Protein AF-A0A2N2KT59-F1 (afdb_monomer_lite)

Foldseek 3Di:
DPPPVPDDPVVNVVLVPDLVNLVVVLVCCVPPPVNPVVVSVVSVVVNVVVVVVVVVVVVVVVVPD

Structure (mmCIF, N/CA/C/O backbone):
data_AF-A0A2N2KT59-F1
#
_entry.id   AF-A0A2N2KT59-F1
#
loop_
_atom_site.group_PDB
_atom_site.id
_atom_site.type_symbol
_atom_site.label_atom_id
_atom_site.label_alt_id
_atom_site.label_comp_id
_atom_site.label_asym_id
_atom_site.label_entity_id
_atom_site.label_seq_id
_atom_site.pdbx_PDB_ins_code
_atom_site.Cartn_x
_atom_site.Cartn_y
_atom_site.Cartn_z
_atom_site.occupancy
_atom_site.B_iso_or_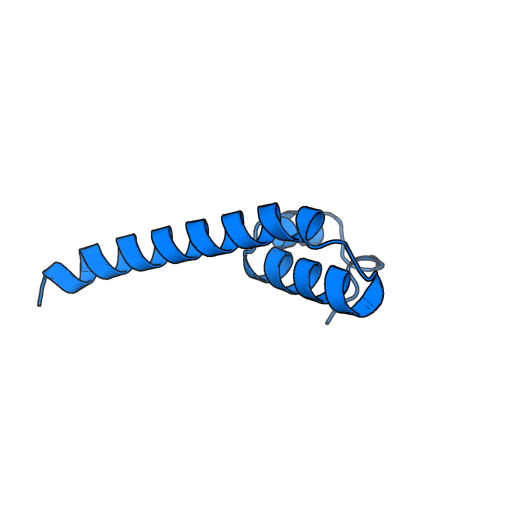equiv
_atom_site.auth_seq_id
_atom_site.auth_comp_id
_atom_site.auth_asym_id
_atom_site.auth_atom_id
_atom_site.pdbx_PDB_model_num
ATOM 1 N N . MET A 1 1 ? 4.770 14.969 -8.942 1.00 53.47 1 MET A N 1
ATOM 2 C CA . MET A 1 1 ? 5.511 13.691 -8.912 1.00 53.47 1 MET A CA 1
ATOM 3 C C . MET A 1 1 ? 6.975 14.053 -8.720 1.00 53.47 1 MET A C 1
ATOM 5 O O . MET A 1 1 ? 7.578 14.563 -9.652 1.00 53.47 1 MET A O 1
ATOM 9 N N . VAL A 1 2 ? 7.519 13.929 -7.509 1.00 59.34 2 VAL A N 1
ATOM 10 C CA . VAL A 1 2 ? 8.966 14.092 -7.296 1.00 59.34 2 VAL A CA 1
ATOM 11 C C . VAL A 1 2 ? 9.568 12.694 -7.419 1.00 59.34 2 VAL A C 1
ATOM 13 O O . VAL A 1 2 ? 9.092 11.795 -6.721 1.00 59.34 2 VAL A O 1
ATOM 16 N N . PRO A 1 3 ? 10.535 12.459 -8.322 1.00 60.75 3 PRO A N 1
ATOM 17 C CA . PRO A 1 3 ? 11.127 11.141 -8.476 1.00 60.75 3 PRO A CA 1
ATOM 18 C C . PRO A 1 3 ? 11.689 10.665 -7.136 1.00 60.75 3 PRO A C 1
ATOM 20 O O . PRO A 1 3 ? 12.386 11.406 -6.447 1.00 60.75 3 PRO A O 1
ATOM 23 N N . HIS A 1 4 ? 11.425 9.412 -6.766 1.00 59.78 4 HIS A N 1
ATOM 24 C CA . HIS A 1 4 ? 11.940 8.858 -5.513 1.00 59.78 4 HIS A CA 1
ATOM 25 C C . HIS A 1 4 ? 13.476 8.972 -5.452 1.00 59.78 4 HIS A C 1
ATOM 27 O O . HIS A 1 4 ? 14.040 9.141 -4.384 1.00 59.78 4 HIS A O 1
ATOM 33 N N . VAL A 1 5 ? 14.177 8.970 -6.590 1.00 60.41 5 VAL A N 1
ATOM 34 C CA . VAL A 1 5 ? 15.633 9.193 -6.665 1.00 60.41 5 VAL A CA 1
ATOM 35 C C . VAL A 1 5 ? 16.104 10.559 -6.144 1.00 60.41 5 VAL A C 1
ATOM 37 O O . VAL A 1 5 ? 17.221 10.628 -5.649 1.00 60.41 5 VAL A O 1
ATOM 40 N N . VAL A 1 6 ? 15.264 11.600 -6.165 1.00 64.94 6 VAL A N 1
ATOM 41 C CA . VAL A 1 6 ? 15.594 12.947 -5.651 1.00 64.94 6 VAL A CA 1
ATOM 42 C C . VAL A 1 6 ? 14.935 13.271 -4.304 1.00 64.94 6 VAL A C 1
ATOM 44 O O . VAL A 1 6 ? 15.141 14.355 -3.767 1.00 64.94 6 VAL A O 1
ATOM 47 N N . MET A 1 7 ? 14.167 12.344 -3.716 1.00 69.94 7 MET A N 1
ATOM 48 C CA . MET A 1 7 ? 13.587 12.557 -2.386 1.00 69.94 7 MET A CA 1
ATOM 49 C C . MET A 1 7 ? 14.636 12.389 -1.271 1.00 69.94 7 MET A C 1
ATOM 51 O O . MET A 1 7 ? 15.319 11.356 -1.243 1.00 69.94 7 MET A O 1
ATOM 55 N N . PRO A 1 8 ? 14.717 13.332 -0.308 1.00 74.81 8 PRO A N 1
ATOM 56 C CA . PRO A 1 8 ? 15.545 13.170 0.884 1.00 74.81 8 PRO A CA 1
ATOM 57 C C . PRO A 1 8 ? 15.087 11.954 1.704 1.00 74.81 8 PRO A C 1
ATOM 59 O O . PRO A 1 8 ? 13.899 11.625 1.746 1.00 74.81 8 PRO A O 1
ATOM 62 N N . GLN A 1 9 ? 16.033 11.278 2.365 1.00 70.56 9 GLN A N 1
ATOM 63 C CA . GLN A 1 9 ? 15.827 9.976 3.024 1.00 70.56 9 GLN A CA 1
ATOM 64 C C . GLN A 1 9 ? 14.626 9.943 3.979 1.00 70.56 9 GLN A C 1
ATOM 66 O O . GLN A 1 9 ? 13.896 8.958 4.008 1.00 70.56 9 GLN A O 1
ATOM 71 N N . PHE A 1 10 ? 14.389 11.042 4.699 1.00 74.75 10 PHE A N 1
ATOM 72 C CA . PHE A 1 10 ? 13.268 11.188 5.626 1.00 74.75 10 PHE A CA 1
ATOM 73 C C . PHE A 1 10 ? 11.896 11.135 4.933 1.00 74.75 10 PHE A C 1
ATOM 75 O O . PHE A 1 10 ? 10.951 10.535 5.437 1.00 74.75 10 PHE A O 1
ATOM 82 N N . MET A 1 11 ? 11.779 11.721 3.739 1.00 72.69 11 MET A N 1
ATOM 83 C CA . MET A 1 11 ? 10.537 11.673 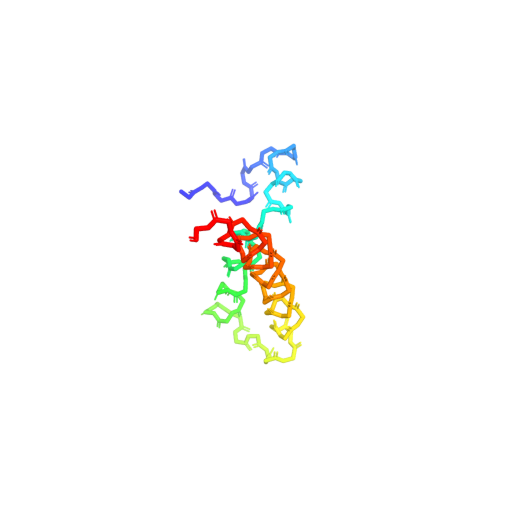2.965 1.00 72.69 11 MET A CA 1
ATOM 84 C C . MET A 1 11 ? 10.310 10.303 2.326 1.00 72.69 11 MET A C 1
ATOM 86 O O . MET A 1 11 ? 9.161 9.894 2.187 1.00 72.69 11 MET A O 1
ATOM 90 N N . LYS A 1 12 ? 11.376 9.565 1.983 1.00 70.69 12 LYS A N 1
ATOM 91 C CA . LYS A 1 12 ? 11.249 8.190 1.471 1.00 70.69 12 LYS A CA 1
ATOM 92 C C . LYS A 1 12 ? 10.663 7.245 2.507 1.00 70.69 12 LYS A C 1
ATOM 94 O O . LYS A 1 12 ? 9.752 6.487 2.188 1.00 70.69 12 LYS A O 1
ATOM 99 N N . THR A 1 13 ? 11.179 7.284 3.733 1.00 73.44 13 THR A N 1
ATOM 100 C CA . THR A 1 13 ? 10.709 6.408 4.813 1.00 73.44 13 THR A CA 1
ATOM 101 C C . THR A 1 13 ? 9.264 6.708 5.186 1.00 73.44 13 THR A C 1
ATOM 103 O O . THR A 1 13 ? 8.481 5.777 5.348 1.00 73.44 13 THR A O 1
ATOM 106 N N . LEU A 1 14 ? 8.875 7.986 5.226 1.00 74.38 14 LEU A N 1
ATOM 107 C CA . LEU A 1 14 ? 7.477 8.377 5.430 1.00 74.38 14 LEU A CA 1
ATOM 108 C C . LEU A 1 14 ? 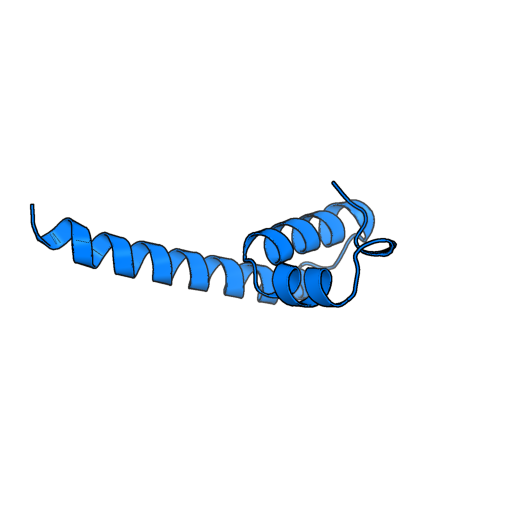6.575 7.958 4.261 1.00 74.38 14 LEU A C 1
ATOM 110 O O . LEU A 1 14 ? 5.477 7.448 4.483 1.00 74.38 14 LEU A O 1
ATOM 114 N N . ALA A 1 15 ? 7.034 8.122 3.018 1.00 70.38 15 ALA A N 1
ATOM 115 C CA . ALA A 1 15 ? 6.270 7.717 1.842 1.00 70.38 15 ALA A CA 1
ATOM 116 C C . ALA A 1 15 ? 6.041 6.200 1.805 1.00 70.38 15 ALA A C 1
ATOM 118 O O . ALA A 1 15 ? 4.935 5.771 1.479 1.00 70.38 15 ALA A O 1
ATOM 119 N N . MET A 1 16 ? 7.032 5.398 2.212 1.00 71.12 16 MET A N 1
ATOM 120 C CA . MET A 1 16 ? 6.952 3.932 2.254 1.00 71.12 16 MET A CA 1
ATOM 121 C C . MET A 1 16 ? 5.853 3.383 3.170 1.00 71.12 16 MET A C 1
ATOM 123 O O . MET A 1 16 ? 5.424 2.248 2.974 1.00 71.12 16 MET A O 1
ATOM 127 N N . ILE A 1 17 ? 5.401 4.169 4.151 1.00 76.88 17 ILE A N 1
ATOM 128 C CA . ILE A 1 17 ? 4.327 3.794 5.083 1.00 76.88 17 ILE A CA 1
ATOM 129 C C . ILE A 1 17 ? 2.944 4.089 4.479 1.00 76.88 17 ILE A C 1
ATOM 131 O O . ILE A 1 17 ? 1.933 3.546 4.921 1.00 76.88 17 ILE A O 1
ATOM 135 N N . SER A 1 18 ? 2.873 4.946 3.458 1.00 78.69 18 SER A N 1
ATOM 136 C CA . SER A 1 18 ? 1.596 5.338 2.872 1.00 78.69 18 SER A CA 1
ATOM 137 C C . SER A 1 18 ? 1.024 4.232 1.961 1.00 78.69 18 SER A C 1
ATOM 139 O O . SER A 1 18 ? 1.728 3.745 1.072 1.00 78.69 18 SER A O 1
ATOM 141 N N . PRO A 1 19 ? -0.278 3.894 2.077 1.00 79.81 19 PRO A N 1
ATOM 142 C CA . PRO A 1 19 ? -0.946 2.959 1.163 1.00 79.81 19 PRO A CA 1
ATOM 143 C C . PRO A 1 19 ? -0.828 3.394 -0.302 1.00 79.81 19 PRO A C 1
ATOM 145 O O . PRO A 1 19 ? -0.734 2.577 -1.217 1.00 79.81 19 PRO A O 1
ATOM 148 N N . MET A 1 20 ? -0.785 4.710 -0.520 1.00 82.12 20 MET A N 1
ATOM 149 C CA . MET A 1 20 ? -0.658 5.313 -1.840 1.00 82.12 20 MET A CA 1
ATOM 150 C C . MET A 1 20 ? 0.677 4.969 -2.514 1.00 82.12 20 MET A C 1
ATOM 152 O O . MET A 1 20 ? 0.711 4.746 -3.723 1.00 82.12 20 MET A O 1
ATOM 156 N N . TYR A 1 21 ? 1.765 4.859 -1.746 1.00 82.38 21 TYR A N 1
ATOM 157 C CA . TYR A 1 21 ? 3.067 4.446 -2.269 1.00 82.38 21 TYR A CA 1
ATOM 158 C C . TYR A 1 21 ? 3.048 3.000 -2.773 1.00 82.38 21 TYR A C 1
ATOM 160 O O . TYR A 1 21 ? 3.529 2.729 -3.874 1.00 82.38 21 TYR A O 1
ATOM 168 N N . TRP A 1 22 ? 2.437 2.079 -2.020 1.00 82.75 22 TRP A N 1
ATOM 169 C CA . TRP A 1 22 ? 2.342 0.672 -2.422 1.00 82.75 22 TRP A CA 1
ATOM 170 C C . TRP A 1 22 ? 1.524 0.486 -3.698 1.00 82.75 22 TRP A C 1
ATOM 172 O O . TRP A 1 22 ? 1.948 -0.255 -4.586 1.00 82.75 22 TRP A O 1
ATOM 182 N N . ALA A 1 23 ? 0.400 1.197 -3.820 1.00 84.19 23 ALA A N 1
ATOM 183 C CA . ALA A 1 23 ? -0.428 1.170 -5.022 1.00 84.19 23 ALA A CA 1
ATOM 184 C C . ALA A 1 23 ? 0.331 1.701 -6.246 1.00 84.19 23 ALA A C 1
ATOM 186 O O . ALA A 1 23 ? 0.365 1.055 -7.293 1.00 84.19 23 ALA A O 1
ATOM 187 N N . HIS A 1 24 ? 1.000 2.846 -6.101 1.00 83.56 24 HIS A N 1
ATOM 188 C CA . HIS A 1 24 ? 1.732 3.465 -7.201 1.00 83.56 24 HIS A CA 1
ATOM 189 C C . HIS A 1 24 ? 2.935 2.619 -7.643 1.00 83.56 24 HIS A C 1
ATOM 191 O O . HIS A 1 24 ? 3.198 2.481 -8.835 1.00 83.56 24 HIS A O 1
ATOM 197 N N . GLN A 1 25 ? 3.643 1.992 -6.702 1.00 80.56 25 GLN A N 1
ATOM 198 C CA . GLN A 1 25 ? 4.760 1.111 -7.030 1.00 80.56 25 GLN A CA 1
ATOM 199 C C . GLN A 1 25 ? 4.296 -0.195 -7.688 1.00 80.56 25 GLN A C 1
ATOM 201 O O . GLN A 1 25 ? 4.943 -0.651 -8.623 1.00 80.56 25 GLN A O 1
ATOM 206 N N . ALA A 1 26 ? 3.179 -0.781 -7.242 1.00 82.38 26 ALA A N 1
ATOM 207 C CA . ALA A 1 26 ? 2.592 -1.956 -7.890 1.00 82.38 26 ALA A CA 1
ATOM 208 C C . ALA A 1 26 ? 2.144 -1.649 -9.329 1.00 82.38 26 ALA A C 1
ATOM 210 O O . ALA A 1 26 ? 2.390 -2.448 -10.227 1.00 82.38 26 ALA A O 1
ATOM 211 N N . TYR A 1 27 ? 1.557 -0.470 -9.561 1.00 83.06 27 TYR A N 1
ATOM 212 C CA . TYR A 1 27 ? 1.206 0.001 -10.902 1.00 83.06 27 TYR A CA 1
ATOM 213 C C . TYR A 1 27 ? 2.439 0.126 -11.808 1.00 83.06 27 TYR A C 1
ATOM 215 O O . TYR A 1 27 ? 2.440 -0.383 -12.927 1.00 83.06 27 TYR A O 1
ATOM 223 N N . LEU A 1 28 ? 3.515 0.744 -11.308 1.00 82.56 28 LEU A N 1
ATOM 224 C CA . LEU A 1 28 ? 4.768 0.882 -12.056 1.00 82.56 28 LEU A CA 1
ATOM 225 C C . LEU A 1 28 ? 5.445 -0.472 -12.318 1.00 82.56 28 LEU A C 1
ATOM 227 O O . LEU A 1 28 ? 5.996 -0.662 -13.397 1.00 82.56 28 LEU A O 1
ATOM 231 N N . ASP A 1 29 ? 5.391 -1.419 -11.377 1.00 80.75 29 ASP A N 1
ATOM 232 C CA . ASP A 1 29 ? 5.949 -2.765 -11.572 1.00 80.75 29 ASP A CA 1
ATOM 233 C C . ASP A 1 29 ? 5.205 -3.542 -12.683 1.00 80.75 29 ASP A C 1
ATOM 235 O O . ASP A 1 29 ? 5.845 -4.264 -13.444 1.00 80.75 29 ASP A O 1
ATOM 239 N N . VAL A 1 30 ? 3.888 -3.358 -12.841 1.00 83.19 30 VAL A N 1
ATOM 240 C CA . VAL A 1 30 ? 3.130 -3.936 -13.974 1.00 83.19 30 VAL A CA 1
ATOM 241 C C . VAL A 1 30 ? 3.455 -3.213 -15.275 1.00 83.19 30 VAL A C 1
ATOM 243 O O . VAL A 1 30 ? 3.761 -3.854 -16.272 1.00 83.19 30 VAL A O 1
ATOM 246 N N . PHE A 1 31 ? 3.392 -1.880 -15.264 1.00 78.88 31 PHE A N 1
ATOM 247 C CA . PHE A 1 31 ? 3.469 -1.073 -16.481 1.00 78.88 31 PHE A CA 1
ATOM 248 C C . PHE A 1 31 ? 4.875 -1.034 -17.100 1.00 78.88 31 PHE A C 1
ATOM 250 O O . PHE A 1 31 ? 5.001 -0.946 -18.316 1.00 78.88 31 PHE A O 1
ATOM 257 N N . LEU A 1 32 ? 5.933 -1.070 -16.280 1.00 73.94 32 LEU A N 1
ATOM 258 C CA . LEU A 1 32 ? 7.322 -0.919 -16.744 1.00 73.94 32 LEU A CA 1
ATOM 259 C C . LEU A 1 32 ? 8.137 -2.213 -16.722 1.00 73.94 32 LEU A C 1
ATOM 261 O O . LEU A 1 32 ? 9.198 -2.245 -17.341 1.00 73.94 32 LEU A O 1
ATOM 265 N N . ARG A 1 33 ? 7.735 -3.231 -15.948 1.00 71.75 33 ARG A N 1
ATOM 266 C CA . ARG A 1 33 ? 8.616 -4.374 -15.638 1.00 71.75 33 ARG A CA 1
ATOM 267 C C . ARG A 1 33 ? 8.034 -5.734 -16.000 1.00 71.75 33 ARG A C 1
ATOM 269 O O . ARG A 1 33 ? 8.686 -6.722 -15.670 1.00 71.75 33 ARG A O 1
ATOM 276 N N . ASP A 1 34 ? 6.842 -5.791 -16.608 1.00 68.94 34 ASP A N 1
ATOM 277 C CA . ASP A 1 34 ? 6.102 -7.041 -16.862 1.00 68.94 34 ASP A CA 1
ATOM 278 C C . ASP A 1 34 ? 6.162 -7.982 -15.643 1.00 68.94 34 ASP A C 1
ATOM 280 O O . ASP A 1 34 ? 6.379 -9.194 -15.745 1.00 68.94 34 ASP A O 1
ATOM 284 N N . ALA A 1 35 ? 6.070 -7.397 -14.440 1.00 70.69 35 ALA A N 1
ATOM 285 C CA . ALA A 1 35 ? 6.298 -8.137 -13.214 1.00 70.69 35 ALA A CA 1
ATOM 286 C C . ALA A 1 35 ? 5.251 -9.248 -13.103 1.00 70.69 35 ALA A C 1
ATOM 288 O O . ALA A 1 35 ? 4.046 -8.998 -13.187 1.00 70.69 35 ALA A O 1
ATOM 289 N N . SER A 1 36 ? 5.712 -10.485 -12.897 1.00 76.25 36 SER A N 1
ATOM 290 C CA . SER A 1 36 ? 4.814 -11.628 -12.765 1.00 76.25 36 SER A CA 1
ATOM 291 C C . SER A 1 36 ? 3.797 -11.377 -11.656 1.00 76.25 36 SER A C 1
ATOM 293 O O . SER A 1 36 ? 4.127 -10.827 -10.602 1.00 76.25 36 SER A O 1
ATOM 295 N N . PHE A 1 37 ? 2.567 -11.841 -11.865 1.00 73.94 37 PHE A N 1
ATOM 296 C CA . PHE A 1 37 ? 1.451 -11.639 -10.939 1.00 73.94 37 PHE A CA 1
ATOM 297 C C . PHE A 1 37 ? 1.781 -12.057 -9.490 1.00 73.94 37 PHE A C 1
ATOM 299 O O . PHE A 1 37 ? 1.327 -11.433 -8.531 1.00 73.94 37 PHE A O 1
ATOM 306 N N . SER A 1 38 ? 2.664 -13.047 -9.325 1.00 78.00 38 SER A N 1
ATOM 307 C CA . SER A 1 38 ? 3.197 -13.503 -8.037 1.00 78.00 38 SER A CA 1
ATOM 308 C C . SER A 1 38 ? 3.912 -12.409 -7.227 1.00 78.00 38 SER A C 1
ATOM 310 O O . SER A 1 38 ? 3.830 -12.420 -6.002 1.00 78.00 38 SER A O 1
ATOM 312 N N . TYR A 1 39 ? 4.570 -11.441 -7.875 1.00 78.38 39 TYR A N 1
ATOM 313 C CA . TYR A 1 39 ? 5.211 -10.298 -7.205 1.00 78.38 39 TYR A CA 1
ATOM 314 C C . TYR A 1 39 ? 4.217 -9.195 -6.815 1.00 78.38 39 TYR A C 1
ATOM 316 O O . TYR A 1 39 ? 4.465 -8.446 -5.867 1.00 78.38 39 TYR A O 1
ATOM 324 N N . LEU A 1 40 ? 3.082 -9.100 -7.512 1.00 81.25 40 LEU A N 1
ATOM 325 C CA . LEU A 1 40 ? 2.019 -8.141 -7.200 1.00 81.25 40 LEU A CA 1
ATOM 326 C C . LEU A 1 40 ? 1.119 -8.592 -6.054 1.00 81.25 40 LEU A C 1
ATOM 328 O O . LEU A 1 40 ? 0.672 -7.763 -5.260 1.00 81.25 40 LEU A O 1
ATOM 332 N N . LEU A 1 41 ? 0.872 -9.897 -5.970 1.00 83.25 41 LEU A N 1
ATOM 333 C CA . LEU A 1 41 ? 0.002 -10.539 -4.987 1.00 83.25 41 LEU A CA 1
ATOM 334 C C . LEU A 1 41 ? 0.193 -10.016 -3.550 1.00 83.25 41 LEU A C 1
ATOM 336 O O . LEU A 1 41 ? -0.786 -9.544 -2.970 1.00 83.25 41 LEU A O 1
ATOM 340 N N . PRO A 1 42 ? 1.412 -9.988 -2.973 1.00 83.50 42 PRO A N 1
ATOM 341 C CA . PRO A 1 42 ? 1.601 -9.485 -1.612 1.00 83.50 42 PRO A CA 1
ATOM 342 C C . PRO A 1 42 ? 1.255 -7.993 -1.460 1.00 83.50 42 PRO A C 1
ATOM 344 O O . PRO A 1 42 ? 0.680 -7.603 -0.443 1.00 83.50 42 PRO A O 1
ATOM 347 N N . LYS A 1 43 ? 1.540 -7.154 -2.470 1.00 83.44 43 LYS A N 1
ATOM 348 C CA . LYS A 1 43 ? 1.206 -5.716 -2.440 1.00 83.44 43 LYS A CA 1
ATOM 349 C C . LYS A 1 43 ? -0.307 -5.493 -2.479 1.00 83.44 43 LYS A C 1
ATOM 351 O O . LYS A 1 43 ? -0.826 -4.657 -1.741 1.00 83.44 43 LYS A O 1
ATOM 356 N N . LEU A 1 44 ? -1.015 -6.270 -3.300 1.00 85.06 44 LEU A N 1
ATOM 357 C CA . LEU A 1 44 ? -2.476 -6.247 -3.381 1.00 85.06 44 LEU A CA 1
ATOM 358 C C . LEU A 1 44 ? -3.119 -6.717 -2.073 1.00 85.06 44 LEU A C 1
ATOM 360 O O . LEU A 1 44 ? -4.034 -6.062 -1.581 1.00 85.06 44 LEU A O 1
ATOM 364 N N . VAL A 1 45 ? -2.604 -7.789 -1.463 1.00 88.81 45 VAL A N 1
ATOM 365 C CA . VAL A 1 45 ? -3.099 -8.282 -0.168 1.00 88.81 45 VAL A CA 1
ATOM 366 C C . VAL A 1 45 ? -2.983 -7.196 0.903 1.00 88.81 45 VAL A C 1
ATOM 368 O O . VAL A 1 45 ? -3.971 -6.897 1.568 1.00 88.81 45 VAL A O 1
ATOM 371 N N . ILE A 1 46 ? -1.836 -6.523 1.019 1.00 87.88 46 ILE A N 1
ATOM 372 C CA . ILE A 1 46 ? -1.653 -5.426 1.986 1.00 87.88 46 ILE A CA 1
ATOM 373 C C . ILE A 1 46 ? -2.656 -4.285 1.749 1.00 87.88 46 ILE A C 1
ATOM 375 O O . ILE A 1 46 ? -3.266 -3.799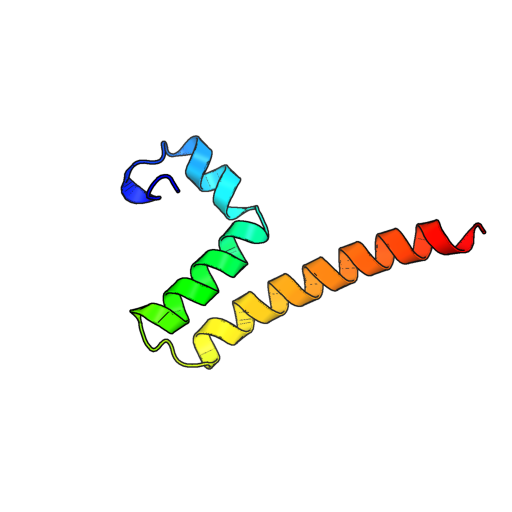 2.703 1.00 87.88 46 ILE A O 1
ATOM 379 N N . LEU A 1 47 ? -2.876 -3.886 0.492 1.00 88.06 47 LEU A N 1
ATOM 380 C CA . LEU A 1 47 ? -3.857 -2.852 0.139 1.00 88.06 47 LEU A CA 1
ATOM 381 C C . LEU A 1 47 ? -5.290 -3.267 0.493 1.00 88.06 47 LEU A C 1
ATOM 383 O O . LEU A 1 47 ? -6.040 -2.465 1.050 1.00 88.06 47 LEU A O 1
ATOM 387 N N . THR A 1 48 ? -5.667 -4.517 0.216 1.00 89.06 48 THR A N 1
ATOM 388 C CA . THR A 1 48 ? -7.000 -5.036 0.563 1.00 89.06 48 THR A CA 1
ATOM 389 C C . THR A 1 48 ? -7.205 -5.130 2.072 1.00 89.06 48 THR A C 1
ATOM 391 O O . THR A 1 48 ? -8.251 -4.717 2.563 1.00 89.06 48 THR A O 1
ATOM 394 N N . VAL A 1 49 ? -6.199 -5.578 2.829 1.00 91.06 49 VAL A N 1
ATOM 395 C CA . VAL A 1 49 ? -6.241 -5.595 4.299 1.00 91.06 49 VAL A CA 1
ATOM 396 C C . VAL A 1 49 ? -6.385 -4.177 4.844 1.00 91.06 49 VAL A C 1
ATOM 398 O O . VAL A 1 49 ? -7.227 -3.939 5.708 1.00 91.06 49 VAL A O 1
ATOM 401 N N . PHE A 1 50 ? -5.626 -3.218 4.311 1.00 89.69 50 PHE A N 1
ATOM 402 C CA . PHE A 1 50 ? -5.757 -1.814 4.696 1.00 89.69 50 PHE A CA 1
ATOM 403 C C . PHE A 1 50 ? -7.173 -1.281 4.426 1.00 89.69 50 PHE A C 1
ATOM 405 O O . PHE A 1 50 ? -7.786 -0.679 5.310 1.00 89.69 50 PHE A O 1
ATOM 412 N N . ALA A 1 51 ? -7.731 -1.563 3.245 1.00 88.62 51 ALA A N 1
ATOM 413 C CA . ALA A 1 51 ? -9.099 -1.185 2.904 1.00 88.62 51 ALA A CA 1
ATOM 414 C C . ALA A 1 51 ? -10.125 -1.822 3.855 1.00 88.62 51 ALA A C 1
ATOM 416 O O . ALA A 1 51 ? -11.012 -1.125 4.344 1.00 88.62 51 ALA A O 1
ATOM 417 N N . LEU A 1 52 ? -9.982 -3.110 4.180 1.00 92.12 52 LEU A N 1
ATOM 418 C CA . LEU A 1 52 ? -10.849 -3.804 5.136 1.00 92.12 52 LEU A CA 1
ATOM 419 C C . LEU A 1 52 ? -10.769 -3.192 6.535 1.00 92.12 52 LEU A C 1
ATOM 421 O O . LEU A 1 52 ? -11.802 -3.044 7.181 1.00 92.12 52 LEU A O 1
ATOM 425 N N . ILE A 1 53 ? -9.585 -2.782 6.996 1.00 90.94 53 ILE A N 1
ATOM 426 C CA . ILE A 1 53 ? -9.430 -2.082 8.279 1.00 90.94 53 ILE A CA 1
ATOM 427 C C . ILE A 1 53 ? -10.174 -0.742 8.241 1.00 90.94 53 ILE A C 1
ATOM 429 O O . ILE A 1 53 ? -10.941 -0.444 9.160 1.00 90.94 53 ILE A O 1
ATOM 433 N N . CYS A 1 54 ? -10.000 0.049 7.178 1.00 88.25 54 CYS A N 1
ATOM 434 C CA . CYS A 1 54 ? -10.722 1.310 7.001 1.00 88.25 54 CYS A CA 1
ATOM 435 C C . CYS A 1 54 ? -12.241 1.097 6.975 1.00 88.25 54 CYS A C 1
ATOM 437 O O . CYS A 1 54 ? -12.965 1.788 7.694 1.00 88.25 54 CYS A O 1
ATOM 439 N N . PHE A 1 55 ? -12.722 0.111 6.216 1.00 88.06 55 PHE A N 1
ATOM 440 C CA . PHE A 1 55 ? -14.140 -0.243 6.169 1.00 88.06 55 PHE A CA 1
ATOM 441 C C . PHE A 1 55 ? -14.656 -0.754 7.511 1.00 88.06 55 PHE A C 1
ATOM 443 O O . PHE A 1 55 ? -15.765 -0.410 7.901 1.00 88.06 55 PHE A O 1
ATOM 450 N N . TYR A 1 56 ? -13.862 -1.516 8.257 1.00 91.06 56 TYR A N 1
ATOM 451 C CA 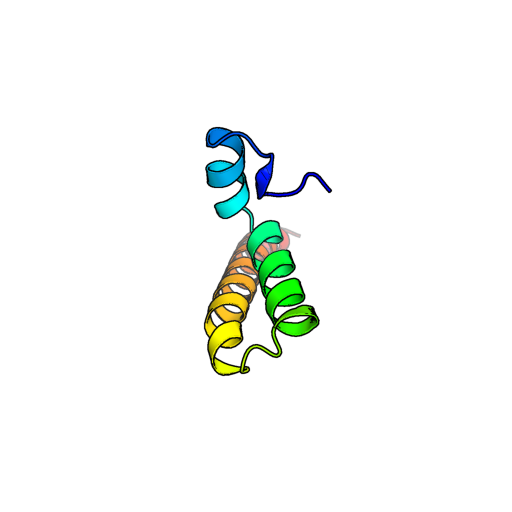. TYR A 1 56 ? -14.234 -2.000 9.582 1.00 91.06 56 TYR A CA 1
ATOM 452 C C . TYR A 1 56 ? -14.349 -0.856 10.597 1.00 91.06 56 TYR A C 1
ATOM 454 O O . TYR A 1 56 ? -15.285 -0.814 11.398 1.00 91.06 56 TYR A O 1
ATOM 462 N N . ILE A 1 57 ? -13.429 0.111 10.555 1.00 89.00 57 ILE A N 1
ATOM 463 C CA . ILE A 1 57 ? -13.499 1.322 11.382 1.00 89.00 57 ILE A CA 1
ATOM 464 C C . ILE A 1 57 ? -14.729 2.155 11.001 1.00 89.00 57 ILE A C 1
ATOM 466 O O . ILE A 1 57 ? -15.486 2.555 11.886 1.00 89.00 57 ILE A O 1
ATOM 470 N N . ALA A 1 58 ? -14.965 2.372 9.706 1.00 87.12 58 ALA A N 1
ATOM 471 C CA . ALA A 1 58 ? -16.126 3.112 9.218 1.00 87.12 58 ALA A CA 1
ATOM 472 C C . ALA A 1 58 ? -17.449 2.411 9.574 1.00 87.12 58 ALA A C 1
ATOM 474 O O . ALA A 1 58 ? -18.359 3.044 10.103 1.00 87.12 58 ALA A O 1
ATOM 475 N N . GLY A 1 59 ? -17.538 1.094 9.387 1.00 85.75 59 GLY A N 1
ATOM 476 C CA . GLY A 1 59 ? -18.710 0.286 9.727 1.00 85.75 59 GLY A CA 1
ATOM 477 C C . GLY A 1 59 ? -19.038 0.315 11.221 1.00 85.75 59 GLY A C 1
ATOM 478 O O . GLY A 1 59 ? -20.206 0.403 11.596 1.00 85.75 59 GLY A O 1
ATOM 479 N N . ARG A 1 60 ? -18.021 0.346 12.095 1.00 80.62 60 ARG A N 1
ATOM 480 C CA . ARG A 1 60 ? -18.231 0.556 13.539 1.00 80.62 60 ARG A CA 1
ATOM 481 C C . ARG A 1 60 ? -18.778 1.946 13.874 1.00 80.62 60 ARG A C 1
ATOM 483 O O . ARG A 1 60 ? -19.456 2.086 14.886 1.00 80.62 60 ARG A O 1
ATOM 490 N N . ARG A 1 61 ? -18.508 2.957 13.043 1.00 68.12 61 ARG A N 1
ATOM 491 C CA . ARG A 1 61 ? -19.032 4.325 13.202 1.00 68.12 61 ARG A CA 1
ATOM 492 C C . ARG A 1 61 ? -20.435 4.485 12.608 1.00 68.12 61 ARG A C 1
ATOM 494 O O . ARG A 1 61 ? -21.206 5.266 13.146 1.00 68.12 61 ARG A O 1
ATOM 501 N N . ILE A 1 62 ? -20.775 3.726 11.562 1.00 66.75 62 ILE A N 1
ATOM 502 C CA . ILE A 1 62 ? -22.103 3.732 10.918 1.00 66.75 62 ILE A CA 1
ATOM 503 C C . ILE A 1 62 ? -23.182 3.073 11.786 1.00 66.75 62 ILE A C 1
ATOM 505 O O . ILE A 1 62 ? -24.346 3.430 11.679 1.00 66.75 62 ILE A O 1
ATOM 509 N N . LYS A 1 63 ? -22.814 2.153 12.686 1.00 54.62 63 LYS A N 1
ATOM 510 C CA . 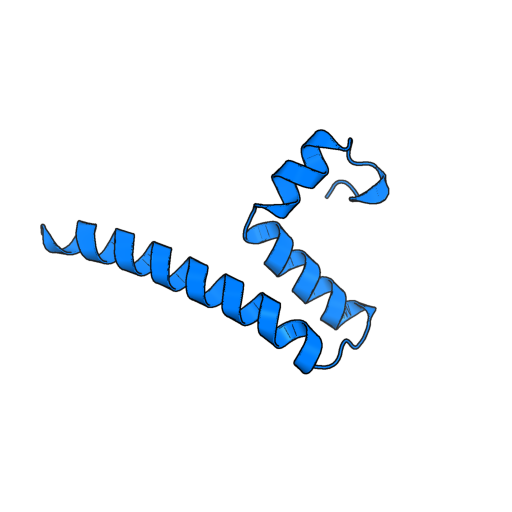LYS A 1 63 ? -23.758 1.410 13.543 1.00 54.62 63 LYS A CA 1
ATOM 511 C C . LYS A 1 63 ? -24.509 2.262 14.593 1.00 54.62 63 LYS A C 1
ATOM 513 O O . LYS A 1 63 ? -25.166 1.690 15.456 1.00 54.62 63 LYS A O 1
ATOM 518 N N . TRP A 1 64 ? -24.356 3.587 14.552 1.00 56.28 64 TRP A N 1
ATOM 519 C CA . TRP A 1 64 ? -24.932 4.567 15.482 1.00 56.28 64 TRP A CA 1
ATOM 520 C C . TRP A 1 64 ? -25.913 5.559 14.822 1.00 56.28 64 TRP A C 1
ATOM 522 O O . TRP A 1 64 ? -26.304 6.528 15.470 1.00 56.28 64 TRP A O 1
ATOM 532 N N . MET A 1 65 ? -26.315 5.326 13.567 1.00 50.25 65 MET A N 1
ATOM 533 C CA . MET A 1 65 ? -27.517 5.926 12.961 1.00 50.25 65 MET A CA 1
ATOM 534 C C . MET A 1 65 ? -28.604 4.864 12.842 1.00 50.25 65 MET A C 1
ATOM 536 O O . MET A 1 65 ? -29.778 5.224 13.064 1.00 50.25 65 MET A O 1
#

pLDDT: mean 77.29, std 10.28, range [50.25, 92.12]

Sequence (65 aa):
MVPHVVMPQFMKTLAMISPMYWAHQAYLDVFLRDASFSYLLPKLVILTVFALICFYIAGRRIKWM

Radius of gyration: 15.37 Å; chains: 1; bounding box: 43×28×32 Å

Secondary structure (DSSP, 8-state):
---GGGS-HHHHHHHHHSHHHHHHHHHHHHHHH---HHHHHHHHHHHHHHHHHHHHHHHHHHTT-